Protein AF-A0A7J4IC89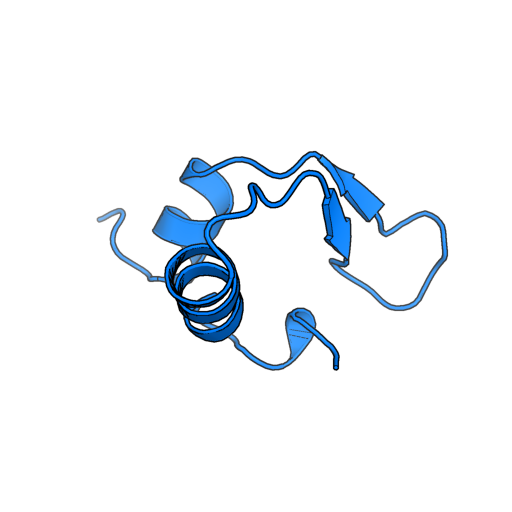-F1 (afdb_monomer)

Structure (mmCIF, N/CA/C/O backbone):
data_AF-A0A7J4IC89-F1
#
_entry.id   AF-A0A7J4IC89-F1
#
loop_
_atom_site.group_PDB
_atom_site.id
_atom_site.type_symbol
_atom_site.label_atom_id
_atom_site.label_alt_id
_atom_site.label_comp_id
_atom_site.label_asym_id
_atom_site.label_entity_id
_atom_site.label_seq_id
_atom_site.pdbx_PDB_ins_code
_atom_site.Cartn_x
_atom_site.Cartn_y
_atom_site.Cartn_z
_atom_site.occupancy
_atom_site.B_iso_or_equiv
_atom_site.auth_seq_id
_atom_site.auth_comp_id
_atom_site.auth_asym_id
_atom_site.auth_atom_id
_atom_site.pdbx_PDB_model_num
ATOM 1 N N . ALA A 1 1 ? 8.706 5.889 3.117 1.00 47.50 1 ALA A N 1
ATOM 2 C CA . ALA A 1 1 ? 9.331 4.739 3.797 1.00 47.50 1 ALA A CA 1
ATOM 3 C C . ALA A 1 1 ? 8.984 3.512 2.971 1.00 47.50 1 ALA A C 1
ATOM 5 O O . ALA A 1 1 ? 7.811 3.335 2.674 1.00 47.50 1 ALA A O 1
ATOM 6 N N . LYS A 1 2 ? 10.000 2.809 2.465 1.00 46.44 2 LYS A N 1
ATOM 7 C CA . LYS A 1 2 ? 9.878 1.745 1.463 1.00 46.44 2 LYS A CA 1
ATOM 8 C C . LYS A 1 2 ? 9.105 0.567 2.057 1.00 46.44 2 LYS A C 1
ATOM 10 O O . LYS A 1 2 ? 9.604 -0.057 2.988 1.00 46.44 2 LYS A O 1
ATOM 15 N N . ALA A 1 3 ? 7.903 0.304 1.546 1.00 50.66 3 ALA A N 1
ATOM 16 C CA . ALA A 1 3 ? 7.135 -0.890 1.901 1.00 50.66 3 ALA A CA 1
ATOM 17 C C .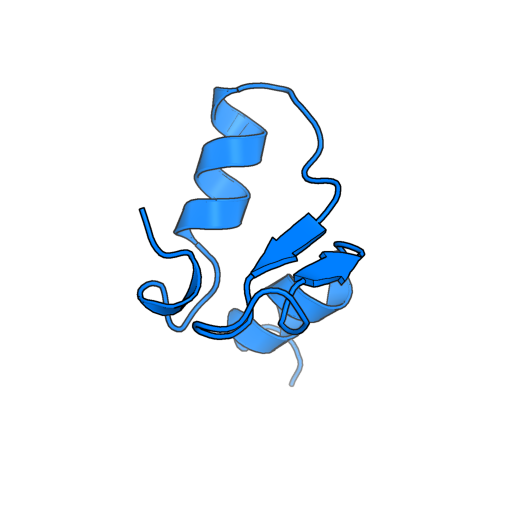 ALA A 1 3 ? 7.906 -2.176 1.541 1.00 50.66 3 ALA A C 1
ATOM 19 O O . ALA A 1 3 ? 7.678 -3.209 2.152 1.00 50.66 3 ALA A O 1
ATOM 20 N N . ASP A 1 4 ? 8.891 -2.064 0.645 1.00 51.31 4 ASP A N 1
ATOM 21 C CA . ASP A 1 4 ? 9.819 -3.118 0.231 1.00 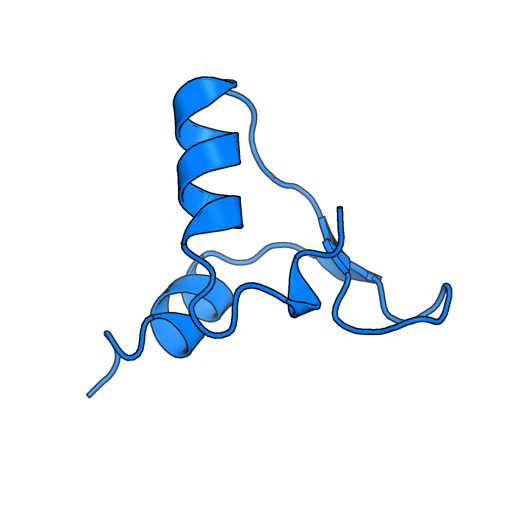51.31 4 ASP A CA 1
ATOM 2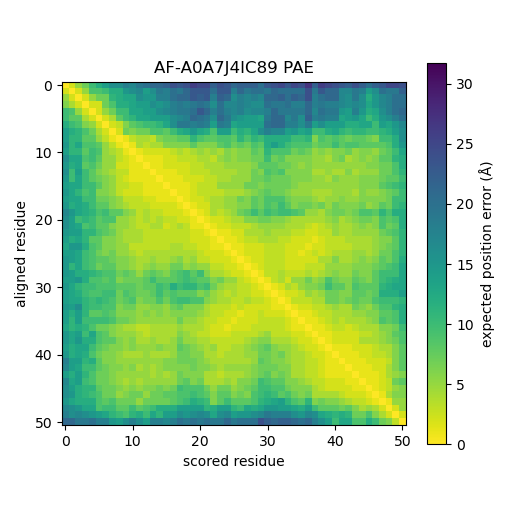2 C C . ASP A 1 4 ? 10.786 -3.584 1.338 1.00 51.31 4 ASP A C 1
ATOM 24 O O . ASP A 1 4 ? 11.439 -4.609 1.185 1.00 51.31 4 ASP A O 1
ATOM 28 N N . VAL A 1 5 ? 10.930 -2.827 2.438 1.00 47.84 5 VAL A N 1
ATOM 29 C CA . VAL A 1 5 ? 11.806 -3.189 3.578 1.00 47.84 5 VAL A CA 1
ATOM 30 C C . VAL A 1 5 ? 11.050 -3.989 4.647 1.00 47.84 5 VAL A C 1
ATOM 32 O O . VAL A 1 5 ? 11.663 -4.543 5.555 1.00 47.84 5 VAL A O 1
ATOM 35 N N . ASP A 1 6 ? 9.725 -4.091 4.538 1.00 57.59 6 ASP A N 1
ATOM 36 C CA . ASP A 1 6 ? 8.935 -4.988 5.374 1.00 57.59 6 ASP A CA 1
ATOM 37 C C . ASP A 1 6 ? 8.679 -6.273 4.582 1.00 57.59 6 ASP A C 1
ATOM 39 O O . ASP A 1 6 ? 7.649 -6.418 3.931 1.00 57.59 6 ASP A O 1
ATOM 43 N N . GLU A 1 7 ? 9.640 -7.201 4.629 1.00 55.16 7 GLU A N 1
ATOM 44 C CA . GLU A 1 7 ? 9.637 -8.500 3.924 1.00 55.16 7 GLU A CA 1
ATOM 45 C C . GLU A 1 7 ? 8.400 -9.380 4.218 1.00 55.16 7 GLU A C 1
ATOM 47 O O . GLU A 1 7 ? 8.282 -10.481 3.689 1.00 55.16 7 GLU A O 1
ATOM 52 N N . ARG A 1 8 ? 7.488 -8.925 5.088 1.00 61.09 8 ARG A N 1
ATOM 53 C CA . ARG A 1 8 ? 6.246 -9.613 5.448 1.00 61.09 8 ARG A CA 1
ATOM 54 C C . ARG A 1 8 ? 4.987 -8.763 5.263 1.00 61.09 8 ARG A C 1
ATOM 56 O O . ARG A 1 8 ? 3.905 -9.241 5.562 1.00 61.09 8 ARG A O 1
ATOM 63 N N . GLY A 1 9 ? 5.068 -7.514 4.801 1.00 69.31 9 GLY A N 1
ATOM 64 C CA . GLY A 1 9 ? 3.898 -6.643 4.606 1.00 69.31 9 GLY A CA 1
ATOM 65 C C . GLY A 1 9 ? 3.211 -6.141 5.892 1.00 69.31 9 GLY A C 1
ATOM 66 O O . GLY A 1 9 ? 2.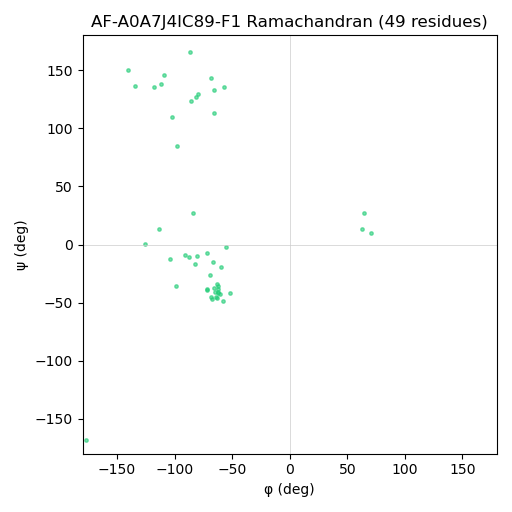146 -5.519 5.824 1.00 69.31 9 GLY A O 1
ATOM 67 N N . GLY A 1 10 ? 3.808 -6.345 7.069 1.00 71.88 10 GLY A N 1
ATOM 68 C CA . GLY A 1 10 ? 3.263 -5.956 8.374 1.00 71.88 10 GLY A CA 1
ATOM 69 C C . GLY A 1 10 ? 3.142 -4.441 8.562 1.00 71.88 10 GLY A C 1
ATOM 70 O O . GLY A 1 10 ? 2.143 -3.957 9.107 1.00 71.88 10 GLY A O 1
ATOM 71 N N . ALA A 1 11 ? 4.102 -3.667 8.050 1.00 75.25 11 ALA A N 1
ATOM 72 C CA . ALA A 1 11 ? 4.031 -2.205 8.037 1.00 75.25 11 ALA A CA 1
ATOM 73 C C . ALA A 1 11 ? 2.844 -1.671 7.219 1.00 75.25 11 ALA A C 1
ATOM 75 O O . ALA A 1 11 ? 2.195 -0.713 7.641 1.00 75.25 11 ALA A O 1
ATOM 76 N N . ALA A 1 12 ? 2.521 -2.294 6.080 1.00 76.19 12 ALA A N 1
ATOM 77 C CA . ALA A 1 12 ? 1.399 -1.879 5.238 1.00 76.19 12 ALA A CA 1
ATOM 78 C C . ALA A 1 12 ? 0.056 -2.123 5.947 1.00 76.19 12 ALA A C 1
ATOM 80 O O . ALA A 1 12 ? -0.772 -1.214 6.043 1.00 76.19 12 ALA A O 1
ATOM 81 N N . VAL A 1 13 ? -0.128 -3.308 6.542 1.00 77.06 13 VAL A N 1
ATOM 82 C CA . VAL A 1 13 ? -1.326 -3.613 7.346 1.00 77.06 13 VAL A CA 1
ATOM 83 C C . VAL A 1 13 ? -1.465 -2.625 8.499 1.00 77.06 13 VAL A C 1
ATOM 85 O O . VAL A 1 13 ? -2.519 -2.007 8.655 1.00 77.06 13 VAL A O 1
ATOM 88 N N . SER A 1 14 ? -0.388 -2.403 9.253 1.00 77.31 14 SER A N 1
ATOM 89 C CA . SER A 1 14 ? -0.394 -1.503 10.410 1.00 77.31 14 SER A CA 1
ATOM 90 C C . SER A 1 14 ? -0.709 -0.062 10.012 1.00 77.31 14 SER A C 1
ATOM 92 O O . SER A 1 14 ? -1.516 0.598 10.665 1.00 77.31 14 SER A O 1
ATOM 94 N N . ALA A 1 15 ? -0.137 0.423 8.908 1.00 76.88 15 ALA A N 1
ATOM 95 C CA . ALA A 1 15 ? -0.409 1.760 8.395 1.00 76.88 15 ALA A CA 1
ATOM 96 C C . ALA A 1 15 ? -1.878 1.925 7.987 1.00 76.88 15 ALA A C 1
ATOM 98 O O . ALA A 1 15 ? -2.505 2.911 8.373 1.00 76.88 15 ALA A O 1
ATOM 99 N N . SER A 1 16 ? -2.454 0.962 7.262 1.00 79.69 16 SER A N 1
ATOM 100 C CA . SER A 1 16 ? -3.875 1.006 6.883 1.00 79.69 16 SER A CA 1
ATOM 101 C C . SER A 1 16 ? -4.803 0.975 8.104 1.00 79.69 16 SER A C 1
ATOM 103 O O . SER A 1 16 ? -5.759 1.746 8.179 1.00 79.69 16 SER A O 1
ATOM 105 N N . HIS A 1 17 ? -4.469 0.155 9.105 1.00 79.94 17 HIS A N 1
ATOM 106 C CA . HIS A 1 17 ? -5.253 -0.002 10.326 1.00 79.94 17 HIS A CA 1
ATOM 107 C C . HIS A 1 17 ? -5.221 1.258 11.201 1.00 79.94 17 HIS A C 1
ATOM 109 O O . HIS A 1 17 ? -6.264 1.717 11.655 1.00 79.94 17 HIS A O 1
ATOM 115 N N . VAL A 1 18 ? -4.042 1.858 11.392 1.00 84.50 18 VAL A N 1
ATOM 116 C CA . VAL A 1 18 ? -3.875 3.077 12.203 1.00 84.50 18 VAL A CA 1
ATOM 117 C C . VAL A 1 18 ? -4.459 4.303 11.506 1.00 84.50 18 VAL A C 1
ATOM 119 O O . VAL A 1 18 ? -5.052 5.163 12.152 1.00 84.50 18 VAL A O 1
ATOM 122 N N . THR A 1 19 ? -4.292 4.412 10.186 1.00 80.81 19 THR A N 1
ATOM 123 C CA . THR A 1 19 ? -4.775 5.583 9.437 1.00 80.81 19 THR A CA 1
ATOM 124 C C . THR A 1 19 ? -6.259 5.506 9.089 1.00 80.81 19 THR A C 1
ATOM 126 O O . THR A 1 19 ? -6.840 6.531 8.727 1.00 80.81 19 THR A O 1
ATOM 129 N N . GLY A 1 20 ? -6.872 4.319 9.163 1.00 82.88 20 GLY A N 1
ATOM 130 C CA . GLY A 1 20 ? -8.259 4.076 8.758 1.00 82.88 20 GLY A CA 1
ATOM 131 C C . GLY A 1 20 ? -8.514 4.313 7.266 1.00 82.88 20 GLY A C 1
ATOM 132 O O . GLY A 1 20 ? -9.665 4.424 6.848 1.00 82.88 20 GLY A O 1
ATOM 133 N N . LYS A 1 21 ? -7.452 4.441 6.462 1.00 81.62 21 LYS A N 1
ATOM 134 C CA . LYS A 1 21 ? -7.524 4.745 5.032 1.00 81.62 21 LYS A CA 1
ATOM 135 C C . LYS A 1 21 ? -7.074 3.533 4.217 1.00 81.62 21 LYS A C 1
ATOM 137 O O . LYS A 1 21 ? -6.079 2.900 4.574 1.00 81.62 21 LYS A O 1
ATOM 142 N N . PRO A 1 22 ? -7.773 3.219 3.113 1.00 80.12 22 PRO A N 1
ATOM 143 C CA . PRO A 1 22 ? -7.399 2.102 2.261 1.00 80.12 22 PRO A CA 1
ATOM 144 C C . PRO A 1 22 ? -6.078 2.381 1.539 1.00 80.12 22 PRO A C 1
ATOM 146 O O . PRO A 1 22 ? -5.816 3.505 1.103 1.00 80.12 22 PRO A O 1
ATOM 149 N N . ILE A 1 23 ? -5.267 1.337 1.375 1.00 83.38 23 ILE A N 1
ATOM 150 C CA . ILE A 1 23 ? -4.101 1.366 0.489 1.00 83.38 23 ILE A CA 1
ATOM 151 C C . ILE A 1 23 ? -4.603 1.120 -0.932 1.00 83.38 23 ILE A C 1
ATOM 153 O O . ILE A 1 23 ? -5.324 0.158 -1.175 1.00 83.38 23 ILE A O 1
ATOM 157 N N . LEU A 1 24 ? -4.242 2.005 -1.860 1.00 85.38 24 LEU A N 1
ATOM 158 C CA . LEU A 1 24 ? -4.664 1.914 -3.262 1.00 85.38 24 LEU A CA 1
ATOM 159 C C . LEU A 1 24 ? -3.585 1.293 -4.152 1.00 85.38 24 LEU A C 1
ATOM 161 O O . LEU A 1 24 ? -3.903 0.552 -5.076 1.00 85.38 24 LEU A O 1
ATOM 165 N N . TYR A 1 25 ? -2.317 1.582 -3.857 1.00 84.94 25 TYR A N 1
ATOM 166 C CA . TYR A 1 25 ? -1.167 1.125 -4.630 1.00 84.94 25 TYR A CA 1
ATOM 167 C C . TYR A 1 25 ? -0.015 0.739 -3.704 1.00 84.94 25 TYR A C 1
ATOM 169 O O . TYR A 1 25 ? 0.138 1.309 -2.621 1.00 84.94 25 TYR A O 1
ATOM 177 N N . LEU A 1 26 ? 0.797 -0.211 -4.155 1.00 82.75 26 LEU A N 1
ATOM 178 C CA . LEU A 1 26 ? 2.035 -0.648 -3.521 1.00 82.75 26 LEU A CA 1
ATOM 179 C C . LEU A 1 26 ? 3.198 -0.380 -4.469 1.00 82.75 26 LEU A C 1
ATOM 181 O O . LEU A 1 26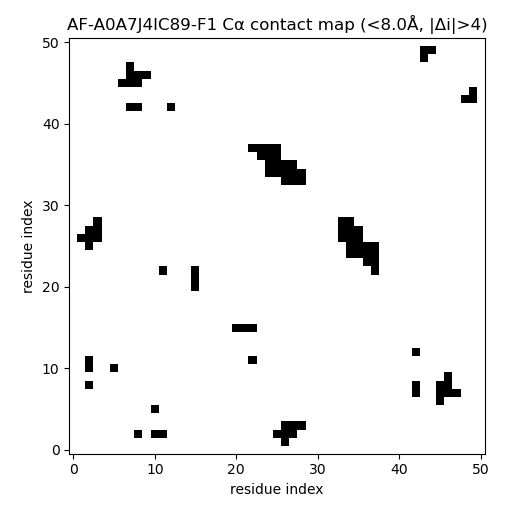 ? 3.105 -0.674 -5.658 1.00 82.75 26 LEU A O 1
ATOM 185 N N . GLY A 1 27 ? 4.283 0.166 -3.927 1.00 84.50 27 GLY A N 1
ATOM 186 C CA . GLY A 1 27 ? 5.577 0.124 -4.598 1.00 84.50 27 GLY A CA 1
ATOM 187 C C . GLY A 1 27 ? 6.193 -1.254 -4.378 1.00 84.50 27 GLY A C 1
ATOM 188 O O . GLY A 1 27 ? 6.209 -1.710 -3.236 1.00 84.50 27 GLY A O 1
ATOM 189 N N . THR A 1 28 ? 6.635 -1.907 -5.449 1.00 79.50 28 THR A N 1
ATOM 190 C CA . THR A 1 28 ? 7.327 -3.210 -5.429 1.00 79.50 28 THR A CA 1
ATOM 191 C C . THR A 1 28 ? 8.782 -3.097 -5.889 1.00 79.50 28 THR A C 1
ATOM 193 O O . THR A 1 28 ? 9.412 -4.095 -6.236 1.00 79.50 28 THR A O 1
ATOM 196 N N . GLY A 1 29 ? 9.304 -1.876 -5.980 1.00 80.75 29 GLY A N 1
ATOM 197 C CA . GLY A 1 29 ? 10.603 -1.589 -6.563 1.00 80.75 29 GLY A CA 1
ATOM 198 C C . GLY A 1 29 ? 10.974 -0.113 -6.467 1.00 80.75 29 GLY A C 1
ATOM 199 O O . GLY A 1 29 ? 10.387 0.665 -5.712 1.00 80.75 29 GLY A O 1
ATOM 200 N N . GLN A 1 30 ? 12.023 0.273 -7.191 1.00 77.12 30 GLN A N 1
ATOM 201 C CA . GLN A 1 30 ? 12.611 1.613 -7.105 1.00 77.12 30 GLN A CA 1
ATOM 202 C C . GLN A 1 30 ? 12.247 2.525 -8.283 1.00 77.12 30 GLN A C 1
ATOM 204 O O . GLN A 1 30 ? 12.518 3.726 -8.209 1.00 77.12 30 GLN A O 1
ATOM 209 N N . GLY A 1 31 ? 11.679 1.977 -9.358 1.00 82.81 31 GLY A N 1
ATOM 210 C CA . GLY A 1 31 ? 11.240 2.708 -10.540 1.00 82.81 31 GLY A CA 1
ATOM 211 C C . GLY A 1 31 ? 9.815 3.247 -10.417 1.00 82.81 31 GLY A C 1
ATOM 212 O O . GLY A 1 31 ? 9.041 2.842 -9.553 1.00 82.81 31 GLY A O 1
ATOM 213 N N . TYR A 1 32 ? 9.452 4.164 -11.315 1.00 80.44 32 TYR A N 1
ATOM 214 C CA . TYR A 1 32 ? 8.082 4.691 -11.395 1.00 80.44 32 TYR A CA 1
ATOM 215 C C . TYR A 1 32 ? 7.074 3.647 -11.889 1.00 80.44 32 TYR A C 1
ATOM 217 O O . TYR A 1 32 ? 5.897 3.730 -11.546 1.00 80.44 32 TYR A O 1
ATOM 225 N N . ASP A 1 33 ? 7.545 2.665 -12.654 1.00 83.31 33 ASP A N 1
ATOM 226 C CA . ASP A 1 33 ? 6.732 1.571 -13.186 1.00 83.31 33 ASP A CA 1
ATOM 227 C C . ASP A 1 33 ? 6.481 0.459 -12.154 1.00 83.31 33 ASP A C 1
ATOM 229 O O . ASP A 1 33 ? 5.618 -0.390 -12.357 1.00 83.31 33 ASP A O 1
ATOM 233 N N . ASP A 1 34 ? 7.173 0.494 -11.010 1.00 82.75 34 ASP A N 1
ATOM 234 C CA . ASP A 1 34 ? 7.052 -0.507 -9.944 1.00 82.75 34 ASP A CA 1
ATOM 235 C C . ASP A 1 34 ? 5.872 -0.212 -8.996 1.00 82.75 34 ASP A C 1
ATOM 237 O O . ASP A 1 34 ? 5.900 -0.555 -7.816 1.00 82.75 34 ASP A O 1
ATOM 241 N N . LEU A 1 35 ? 4.838 0.472 -9.493 1.00 82.25 35 LEU A N 1
ATOM 242 C CA . LEU A 1 35 ? 3.610 0.790 -8.769 1.00 82.25 35 LEU A CA 1
ATOM 243 C C . LEU A 1 35 ? 2.493 -0.149 -9.216 1.00 82.25 35 LEU A C 1
ATOM 245 O O . LEU A 1 35 ? 1.961 -0.035 -10.320 1.00 82.25 35 LEU A O 1
ATOM 249 N N . VAL A 1 36 ? 2.090 -1.050 -8.325 1.00 83.69 36 VAL A N 1
ATOM 250 C CA . VAL A 1 36 ? 1.015 -2.013 -8.582 1.00 83.69 36 VAL A CA 1
ATOM 251 C C . VAL A 1 36 ? -0.234 -1.671 -7.767 1.00 83.69 36 VAL A C 1
ATOM 253 O O . VAL A 1 36 ? -0.118 -1.189 -6.638 1.00 83.69 36 VAL A O 1
ATOM 256 N N . PRO A 1 37 ? -1.450 -1.914 -8.290 1.00 85.75 37 PRO A N 1
ATOM 257 C CA . PRO A 1 37 ? -2.671 -1.799 -7.500 1.00 85.75 37 PRO A CA 1
ATOM 258 C C . PRO A 1 37 ? -2.624 -2.711 -6.271 1.00 85.75 37 PRO A C 1
ATOM 260 O O . PRO A 1 37 ? -2.252 -3.884 -6.372 1.00 85.75 37 PRO A O 1
ATOM 263 N N . PHE A 1 38 ? -3.027 -2.184 -5.116 1.00 84.19 38 PHE A N 1
ATOM 264 C CA . PHE A 1 38 ? -3.079 -2.948 -3.874 1.00 84.19 38 PHE A CA 1
ATOM 265 C C . PHE A 1 38 ? -4.126 -4.064 -3.966 1.00 84.19 38 PHE A C 1
ATOM 267 O O . PHE A 1 38 ? -5.274 -3.828 -4.351 1.00 84.19 38 PHE A O 1
ATOM 274 N N . ARG A 1 39 ? -3.734 -5.273 -3.558 1.00 82.50 39 ARG A N 1
ATOM 275 C CA . ARG A 1 39 ? -4.613 -6.432 -3.383 1.00 82.50 39 ARG A CA 1
ATOM 276 C C . ARG A 1 39 ? -4.289 -7.116 -2.060 1.00 82.50 39 ARG A C 1
ATOM 278 O O . ARG A 1 39 ? -3.116 -7.277 -1.730 1.00 82.50 39 ARG A O 1
ATOM 285 N N . ALA A 1 40 ? -5.319 -7.502 -1.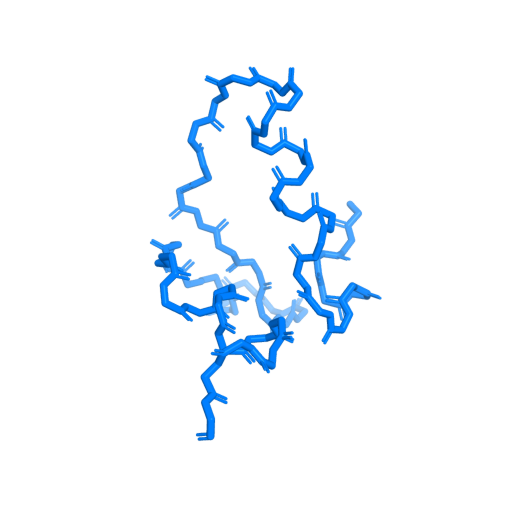307 1.00 78.00 40 ALA A N 1
ATOM 286 C CA . ALA A 1 40 ? -5.148 -8.107 0.015 1.00 78.00 40 ALA A CA 1
ATOM 287 C C . ALA A 1 40 ? -4.373 -9.431 -0.069 1.00 78.00 40 ALA A C 1
ATOM 289 O O . ALA A 1 40 ? -3.533 -9.703 0.785 1.00 78.00 40 ALA A O 1
ATOM 290 N N . GLU A 1 41 ? -4.596 -10.193 -1.142 1.00 78.69 41 GLU A N 1
ATOM 291 C CA . GLU A 1 41 ? -3.886 -11.440 -1.447 1.00 78.69 41 GLU A CA 1
ATOM 292 C C . GLU A 1 41 ? -2.358 -11.275 -1.418 1.00 78.69 41 GLU A C 1
ATOM 294 O O . GLU A 1 41 ? -1.678 -12.102 -0.822 1.00 78.69 41 GLU A O 1
ATOM 299 N N . ILE A 1 42 ? -1.829 -10.167 -1.957 1.00 77.44 42 ILE A N 1
ATOM 300 C CA . ILE A 1 42 ? -0.381 -9.891 -2.007 1.00 77.44 42 ILE A CA 1
ATOM 301 C C . ILE A 1 42 ? 0.198 -9.826 -0.591 1.00 77.44 42 ILE A C 1
ATOM 303 O O . ILE A 1 42 ? 1.262 -10.366 -0.315 1.00 77.44 42 ILE A O 1
ATOM 307 N N . ILE A 1 43 ? -0.513 -9.178 0.331 1.00 76.00 43 ILE A N 1
ATOM 308 C CA . ILE A 1 43 ? -0.070 -9.051 1.721 1.00 76.00 43 ILE A CA 1
ATOM 309 C C . ILE A 1 43 ? -0.181 -10.386 2.460 1.00 76.00 43 ILE A C 1
ATOM 311 O O . ILE A 1 43 ? 0.692 -10.713 3.255 1.00 76.00 43 ILE A O 1
ATOM 315 N N . ILE A 1 44 ? -1.228 -11.171 2.200 1.00 77.69 44 ILE A N 1
ATOM 316 C CA . ILE A 1 44 ? -1.415 -12.491 2.820 1.00 77.69 44 ILE A CA 1
ATOM 317 C C . ILE A 1 44 ? -0.299 -13.456 2.384 1.00 77.69 44 ILE A C 1
ATOM 319 O O . ILE A 1 44 ? 0.244 -14.172 3.229 1.00 77.69 44 ILE A O 1
ATOM 323 N N . GLU A 1 45 ? 0.083 -13.427 1.103 1.00 77.25 45 GLU A N 1
ATOM 324 C CA . GLU A 1 45 ? 1.221 -14.189 0.572 1.00 77.25 45 GLU A CA 1
ATOM 325 C C . GLU A 1 45 ? 2.550 -13.734 1.190 1.00 77.25 45 GLU A C 1
ATOM 327 O O . GLU A 1 45 ? 3.337 -14.567 1.635 1.00 77.25 45 GLU A O 1
ATOM 332 N N . GLN A 1 46 ? 2.785 -12.420 1.296 1.00 74.06 46 GLN A N 1
ATOM 333 C CA . GLN A 1 46 ? 3.991 -11.863 1.932 1.00 74.06 46 GLN A CA 1
ATOM 334 C C . GLN A 1 46 ? 4.080 -12.214 3.426 1.00 74.06 46 GLN A C 1
ATOM 336 O O . GLN A 1 46 ? 5.163 -12.467 3.947 1.00 74.06 46 GLN A O 1
ATOM 341 N N . LEU A 1 47 ? 2.942 -12.293 4.120 1.00 72.06 47 LEU A N 1
ATOM 342 C CA . LEU A 1 47 ? 2.874 -12.725 5.517 1.00 72.06 47 LEU A CA 1
ATOM 343 C C . LEU A 1 47 ? 3.129 -14.234 5.696 1.00 72.06 47 LEU A C 1
ATOM 345 O O . LEU A 1 47 ? 3.230 -14.687 6.837 1.00 72.06 47 LEU A O 1
ATOM 349 N N . GLY A 1 48 ? 3.224 -15.015 4.611 1.00 68.62 48 GLY A N 1
ATOM 350 C CA . GLY A 1 48 ? 3.371 -16.473 4.667 1.00 68.62 48 GLY A CA 1
ATOM 351 C C . GLY A 1 48 ? 2.155 -17.171 5.283 1.00 68.62 48 GLY A C 1
ATOM 352 O O . GLY A 1 48 ? 2.290 -18.224 5.899 1.00 68.62 48 GLY A O 1
ATOM 353 N N . LEU A 1 49 ? 0.973 -16.550 5.181 1.00 67.94 49 LEU A N 1
ATOM 354 C CA . LEU A 1 49 ? -0.290 -17.079 5.712 1.00 67.94 49 LEU A CA 1
ATOM 355 C C . LEU A 1 49 ? -1.008 -17.999 4.713 1.00 67.94 49 LEU A C 1
ATOM 357 O O . LEU A 1 49 ? -1.973 -18.672 5.074 1.00 67.94 49 LEU A O 1
ATOM 361 N N . THR A 1 50 ? -0.543 -18.036 3.467 1.00 57.19 50 THR A N 1
ATOM 362 C CA . THR A 1 50 ? -0.877 -19.064 2.477 1.00 57.19 50 THR A CA 1
ATOM 363 C C . THR A 1 50 ? 0.069 -20.252 2.643 1.00 57.19 50 THR A C 1
ATOM 365 O O . THR A 1 50 ? 1.285 -20.072 2.629 1.00 57.19 50 THR A O 1
ATOM 368 N N . ALA A 1 51 ? -0.521 -21.432 2.858 1.00 54.06 51 ALA A N 1
ATOM 369 C CA . ALA A 1 51 ? 0.149 -22.707 3.120 1.00 54.06 51 ALA A CA 1
ATOM 370 C C . ALA A 1 51 ? 1.054 -23.194 1.979 1.00 54.06 51 ALA A C 1
ATOM 372 O O . ALA A 1 51 ? 0.710 -22.932 0.804 1.00 54.06 51 ALA A O 1
#

Solvent-accessible surface area (backbone atoms only — not comparable to full-atom values): 3192 Å² total; per-residue (Å²): 131,69,64,72,76,37,81,36,36,58,63,58,54,50,50,30,65,75,66,74,45,86,72,64,62,39,58,76,60,91,57,87,83,30,60,42,76,52,54,71,65,60,41,40,53,42,54,60,72,59,131

Radius of gyration: 10.81 Å; Cα contacts (8 Å, |Δi|>4): 47; chains: 1; bounding box: 21×28×25 Å

pLDDT: mean 74.04, std 11.42, range [46.44, 85.75]

Nearest PDB structures (foldseek):
  5l3s-assembly2_D  TM=7.407E-01  e=8.361E-03  Sulfolobus acidocaldarius DSM 639
  4ak9-assembly1_A  TM=8.042E-01  e=1.041E-01  Physcomitrium patens
  2og2-assembly1_A  TM=7.904E-01  e=1.117E-01  Arabidopsis thaliana
  2cnw-ass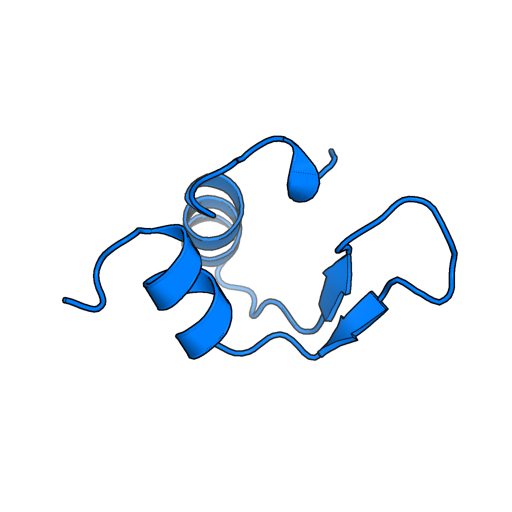embly2_E  TM=7.356E-01  e=9.709E-02  Thermus aquaticus
  2j7p-assembly1_D  TM=7.351E-01  e=1.117E-01  Thermus aquaticus

Sequence (51 aa):
AKADVDER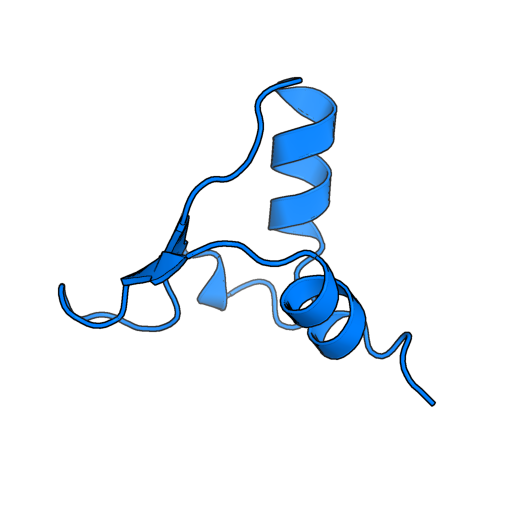GGAAVSASHVTGKPILYLGTGQGYDDLVPFRAEIIIEQLGLTA

Secondary structure (DSSP, 8-state):
--GGG-TTSHHHHHHHHHH-----EEE-SSSTT-EEE--HHHHHHHTT---

Mean predicted aligned error: 7.73 Å

Foldseek 3Di:
DACCVLQQSPVVVVCCVVVVHDDQWHQPDDDPVSIDGDDPVVNCVSNVVDD